Protein AF-A0A2R8BWS2-F1 (afdb_monomer)

Organism: NCBI:txid1501240

Structure (mmCIF, N/CA/C/O backbone):
data_AF-A0A2R8BWS2-F1
#
_entry.id   AF-A0A2R8BWS2-F1
#
loop_
_atom_site.group_PDB
_atom_site.id
_atom_site.type_symbol
_atom_site.label_atom_id
_atom_site.label_alt_id
_atom_site.label_comp_id
_atom_site.label_asym_id
_atom_site.label_entity_id
_atom_site.l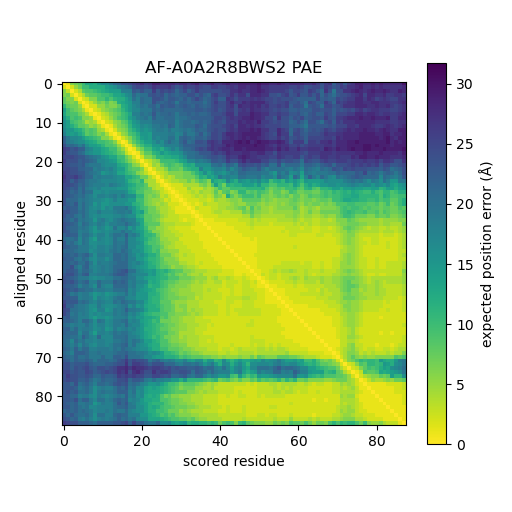abel_seq_id
_atom_site.pdbx_PDB_ins_code
_atom_site.Cartn_x
_atom_site.Cartn_y
_atom_site.Cartn_z
_atom_site.occupancy
_atom_site.B_iso_or_equiv
_atom_site.auth_seq_id
_atom_site.auth_comp_id
_atom_site.auth_asym_id
_atom_site.auth_atom_id
_atom_site.pdbx_PDB_model_num
ATOM 1 N N . MET A 1 1 ? 21.937 4.379 8.625 1.00 38.75 1 MET A N 1
ATOM 2 C CA . MET A 1 1 ? 22.315 4.602 7.211 1.00 38.75 1 MET A CA 1
ATOM 3 C C . MET A 1 1 ? 21.417 5.712 6.673 1.00 38.75 1 MET A C 1
ATOM 5 O O . MET A 1 1 ? 20.228 5.681 6.943 1.00 38.75 1 MET A O 1
ATOM 9 N N . ASN A 1 2 ? 21.992 6.766 6.089 1.00 40.84 2 ASN A N 1
ATOM 10 C CA . ASN A 1 2 ? 21.359 8.081 5.908 1.00 40.84 2 ASN A CA 1
ATOM 11 C C . ASN A 1 2 ? 20.403 8.133 4.696 1.00 40.84 2 ASN A C 1
ATOM 13 O O . ASN A 1 2 ? 20.855 8.241 3.560 1.00 40.84 2 ASN A O 1
ATOM 17 N N . PHE A 1 3 ? 19.087 8.152 4.935 1.00 44.72 3 PHE A N 1
ATOM 18 C CA . PHE A 1 3 ? 18.023 8.149 3.909 1.00 44.72 3 PHE A CA 1
ATOM 19 C C . PHE A 1 3 ? 17.787 9.489 3.186 1.00 44.72 3 PHE A C 1
ATOM 21 O O . PHE A 1 3 ? 16.834 9.643 2.426 1.00 44.72 3 PHE A O 1
ATOM 28 N N . ARG A 1 4 ? 18.701 10.454 3.334 1.00 42.72 4 ARG A N 1
ATOM 29 C CA . ARG A 1 4 ? 18.685 11.707 2.558 1.00 42.72 4 ARG A CA 1
ATOM 30 C C . ARG A 1 4 ? 18.921 11.498 1.052 1.00 42.72 4 ARG A C 1
ATOM 32 O O . ARG A 1 4 ? 18.732 12.433 0.286 1.00 42.72 4 ARG A O 1
ATOM 39 N N . LEU A 1 5 ? 19.304 10.290 0.624 1.00 47.59 5 LEU A N 1
ATOM 40 C CA . LEU A 1 5 ? 19.561 9.963 -0.782 1.00 47.59 5 LEU A CA 1
ATOM 41 C C . LEU A 1 5 ? 18.290 9.727 -1.616 1.00 47.59 5 LEU A C 1
ATOM 43 O O . LEU A 1 5 ? 18.302 10.042 -2.801 1.00 47.59 5 LEU A O 1
ATOM 47 N N . ALA A 1 6 ? 17.194 9.226 -1.035 1.00 49.88 6 ALA A N 1
ATOM 48 C CA . ALA A 1 6 ? 15.994 8.891 -1.815 1.00 49.88 6 ALA A CA 1
ATOM 49 C C . ALA A 1 6 ? 15.264 10.147 -2.328 1.00 49.88 6 ALA A C 1
ATOM 51 O O . ALA A 1 6 ? 14.889 10.222 -3.495 1.00 49.88 6 ALA A O 1
ATOM 52 N N . ALA A 1 7 ? 15.158 11.181 -1.487 1.00 46.34 7 ALA A N 1
ATOM 53 C CA . ALA A 1 7 ? 14.616 12.479 -1.891 1.00 46.34 7 ALA A CA 1
ATOM 54 C C . ALA A 1 7 ? 15.531 13.211 -2.895 1.00 46.34 7 ALA A C 1
ATOM 56 O O . ALA A 1 7 ? 15.049 13.954 -3.748 1.00 46.34 7 ALA A O 1
ATOM 57 N N . LEU A 1 8 ? 16.848 12.974 -2.829 1.00 45.88 8 LEU A N 1
ATOM 58 C CA . LEU A 1 8 ? 17.809 13.555 -3.766 1.00 45.88 8 LEU A CA 1
ATOM 59 C C . LEU A 1 8 ? 17.751 12.878 -5.146 1.00 45.88 8 LEU A C 1
ATOM 61 O O . LEU A 1 8 ? 17.938 13.556 -6.149 1.00 45.88 8 LEU A O 1
ATOM 65 N N . ALA A 1 9 ? 17.443 11.579 -5.218 1.00 51.19 9 ALA A N 1
ATOM 66 C CA . ALA A 1 9 ? 17.339 10.844 -6.483 1.00 51.19 9 ALA A CA 1
ATOM 67 C C . ALA A 1 9 ? 16.172 11.329 -7.368 1.00 51.19 9 ALA A C 1
ATOM 69 O O . ALA A 1 9 ? 16.307 11.396 -8.591 1.00 51.19 9 ALA A O 1
ATOM 70 N N . ILE A 1 10 ? 15.055 11.731 -6.751 1.00 52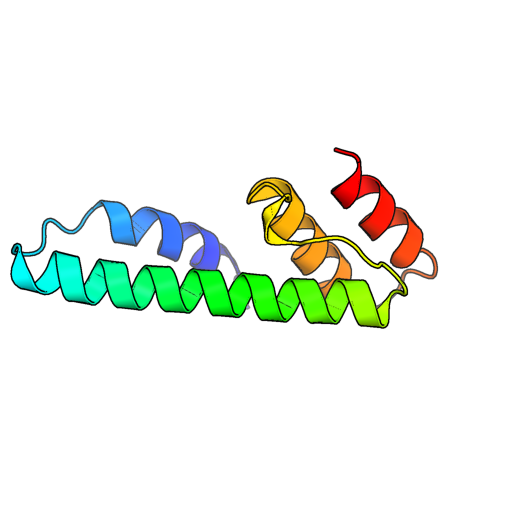.34 10 ILE A N 1
ATOM 71 C CA . ILE A 1 10 ? 13.881 12.276 -7.455 1.00 52.34 10 ILE A CA 1
ATOM 72 C C . ILE A 1 10 ? 14.153 13.707 -7.949 1.00 52.34 10 ILE A C 1
ATOM 74 O O . ILE A 1 10 ? 13.725 14.085 -9.033 1.00 52.34 10 ILE A O 1
ATOM 78 N N . ALA A 1 11 ? 14.910 14.507 -7.190 1.00 46.75 11 ALA A N 1
ATOM 79 C CA . ALA A 1 11 ? 15.282 15.857 -7.616 1.00 46.75 11 ALA A CA 1
ATOM 80 C C . ALA A 1 11 ? 16.402 15.856 -8.677 1.00 46.75 11 ALA A C 1
ATOM 82 O O . ALA A 1 11 ? 16.376 16.671 -9.597 1.00 46.75 11 ALA A O 1
ATOM 83 N N . ALA A 1 12 ? 17.365 14.929 -8.591 1.00 44.47 12 ALA A N 1
ATOM 84 C CA . ALA A 1 12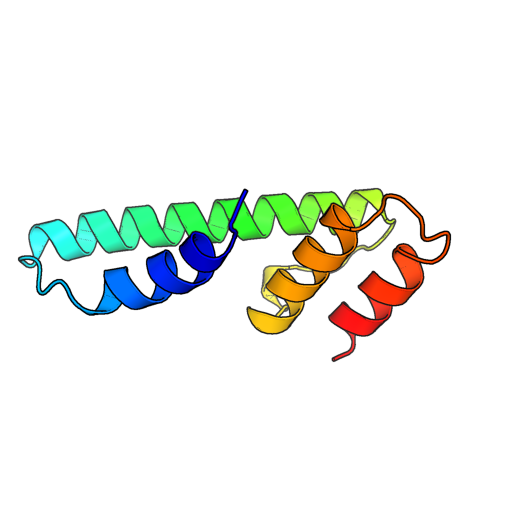 ? 18.523 14.864 -9.488 1.00 44.47 12 ALA A CA 1
ATOM 85 C C . ALA A 1 12 ? 18.184 14.429 -10.926 1.00 44.47 12 ALA A C 1
ATOM 87 O O . ALA A 1 12 ? 18.901 14.799 -11.854 1.00 44.47 12 ALA A O 1
ATOM 88 N N . SER A 1 13 ? 17.091 13.691 -11.129 1.00 48.44 13 SER A N 1
ATOM 89 C CA . SER A 1 13 ? 16.640 13.238 -12.457 1.00 48.44 13 SER A CA 1
ATOM 90 C C . SER A 1 13 ? 16.068 14.376 -13.313 1.00 48.44 13 SER A C 1
ATOM 92 O O . SER A 1 13 ? 16.193 14.351 -14.531 1.00 48.44 13 SER A O 1
ATOM 94 N N . SER A 1 14 ? 15.541 15.439 -12.698 1.00 50.00 14 SER A N 1
ATOM 95 C CA . SER A 1 14 ? 15.031 16.616 -13.423 1.00 50.00 14 SER A CA 1
ATOM 96 C C . SER A 1 14 ? 16.113 17.560 -13.980 1.00 50.00 14 SER A C 1
ATOM 98 O O . SER A 1 14 ? 15.792 18.467 -14.747 1.00 50.00 14 SER A O 1
ATOM 100 N N . ALA A 1 15 ? 17.389 17.374 -13.613 1.00 44.03 15 ALA A N 1
ATOM 101 C CA . ALA A 1 15 ? 18.479 18.297 -13.956 1.00 44.03 15 ALA A CA 1
ATOM 102 C C . ALA A 1 15 ? 19.359 17.844 -15.139 1.00 44.03 15 ALA A C 1
ATOM 104 O O . ALA A 1 15 ? 20.226 18.603 -15.577 1.00 44.03 15 ALA A O 1
ATOM 105 N N . MET A 1 16 ? 19.168 16.633 -15.672 1.00 46.94 16 MET A N 1
ATOM 106 C CA . MET A 1 16 ? 19.971 16.123 -16.787 1.00 46.94 16 MET A CA 1
ATOM 107 C C . MET A 1 16 ? 19.216 16.277 -18.108 1.00 46.94 16 MET A C 1
ATOM 109 O O . MET A 1 16 ? 18.387 15.453 -18.476 1.00 46.94 16 MET A O 1
ATOM 113 N N . ALA A 1 17 ? 19.528 17.344 -18.846 1.00 48.88 17 ALA A N 1
ATOM 114 C CA . ALA A 1 17 ? 19.134 17.494 -20.242 1.00 48.88 17 ALA A CA 1
ATOM 115 C C . ALA A 1 17 ? 19.805 16.393 -21.089 1.00 48.88 17 ALA A C 1
ATOM 117 O O . ALA A 1 17 ? 20.928 16.556 -21.565 1.00 48.88 17 ALA A O 1
ATOM 118 N N . ALA A 1 18 ? 19.133 15.250 -21.235 1.00 46.28 18 ALA A N 1
ATOM 119 C CA . ALA A 1 18 ? 19.575 14.126 -22.054 1.00 46.28 18 ALA A CA 1
ATOM 120 C C . ALA A 1 18 ? 18.890 14.147 -23.442 1.00 46.28 18 ALA A C 1
ATOM 122 O O . ALA A 1 18 ? 17.750 14.612 -23.562 1.00 46.28 18 ALA A O 1
ATOM 123 N N . PRO A 1 19 ? 19.581 13.684 -24.506 1.00 46.12 19 PRO A N 1
ATOM 124 C CA . PRO A 1 19 ? 19.112 13.757 -25.892 1.00 46.12 19 PRO A CA 1
ATOM 125 C C . PRO A 1 19 ? 17.824 12.950 -26.104 1.00 46.12 19 PRO A C 1
ATOM 127 O O . PRO A 1 19 ? 17.560 11.990 -25.395 1.00 46.12 19 PRO A O 1
ATOM 130 N N . ILE A 1 20 ? 17.037 13.316 -27.116 1.00 54.38 20 ILE A N 1
ATOM 131 C CA . ILE A 1 20 ? 15.646 12.873 -27.352 1.00 54.38 20 ILE A CA 1
ATOM 132 C C . ILE A 1 20 ? 15.458 11.334 -27.341 1.00 54.38 20 ILE A C 1
ATOM 134 O O . ILE A 1 20 ? 14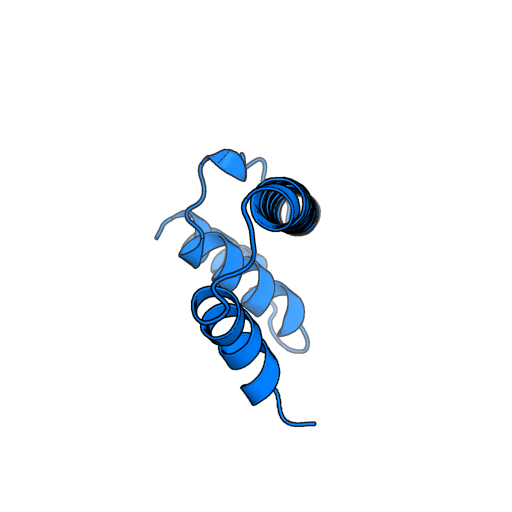.433 10.852 -26.880 1.00 54.38 20 ILE A O 1
ATOM 138 N N . ALA A 1 21 ? 16.459 10.542 -27.744 1.00 49.47 21 ALA A N 1
ATOM 139 C CA . ALA A 1 21 ? 16.404 9.072 -27.659 1.00 49.47 21 ALA A CA 1
ATOM 140 C C . ALA A 1 21 ? 16.627 8.511 -26.237 1.00 49.47 21 ALA A C 1
ATOM 142 O O . ALA A 1 21 ? 16.137 7.435 -25.904 1.00 49.47 21 ALA A O 1
ATOM 143 N N . ALA A 1 22 ? 17.361 9.237 -25.391 1.00 52.19 22 ALA A N 1
ATOM 144 C CA . ALA A 1 22 ? 17.471 8.938 -23.970 1.00 52.19 22 ALA A CA 1
ATOM 145 C C . ALA A 1 22 ? 16.195 9.339 -23.222 1.00 52.19 22 ALA A C 1
ATOM 147 O O . ALA A 1 22 ? 15.872 8.671 -22.257 1.00 52.19 22 ALA A O 1
ATOM 148 N N . GLN A 1 23 ? 15.443 10.350 -23.681 1.00 49.12 23 GLN A N 1
ATOM 149 C CA . GLN A 1 23 ? 14.158 10.715 -23.068 1.00 49.12 23 GLN A CA 1
ATOM 150 C C . GLN A 1 23 ? 13.100 9.622 -23.208 1.00 49.12 23 GLN A C 1
ATOM 152 O O . GLN A 1 23 ? 12.417 9.361 -22.233 1.00 49.12 23 GLN A O 1
ATOM 157 N N . ASP A 1 24 ? 12.977 8.948 -24.356 1.00 54.00 24 ASP A N 1
ATOM 158 C CA . ASP A 1 24 ? 12.023 7.831 -24.488 1.00 54.00 24 ASP A CA 1
ATOM 159 C C . ASP A 1 24 ? 12.432 6.624 -23.633 1.00 54.00 24 ASP A C 1
ATOM 161 O O . ASP A 1 24 ? 11.588 5.981 -23.009 1.00 54.00 24 ASP A O 1
ATOM 165 N N . TYR A 1 25 ? 13.734 6.325 -23.564 1.00 51.41 25 TYR A N 1
ATOM 166 C CA . TYR A 1 25 ? 14.251 5.262 -22.700 1.00 51.41 25 TYR A CA 1
ATOM 167 C C . TYR A 1 25 ? 14.081 5.603 -21.214 1.00 51.41 25 TYR A C 1
ATOM 169 O O . TYR A 1 25 ? 13.698 4.742 -20.421 1.00 51.41 25 TYR A O 1
ATOM 177 N N . ASP A 1 26 ? 14.332 6.855 -20.837 1.00 63.22 26 ASP A N 1
ATOM 178 C CA . ASP A 1 26 ? 14.164 7.362 -19.478 1.00 63.22 26 ASP A CA 1
ATOM 179 C C . ASP A 1 26 ? 12.679 7.422 -19.112 1.00 63.22 26 ASP A C 1
ATOM 181 O O . ASP A 1 26 ? 12.297 6.926 -18.064 1.00 63.22 26 ASP A O 1
ATOM 185 N N . PHE A 1 27 ? 11.798 7.855 -20.017 1.00 60.28 27 PHE A N 1
ATOM 186 C CA . PHE A 1 27 ? 10.349 7.851 -19.812 1.00 60.28 27 PHE A CA 1
ATOM 187 C C . PHE A 1 27 ? 9.793 6.433 -19.661 1.00 60.28 27 PHE A C 1
ATOM 189 O O . PHE A 1 27 ? 9.024 6.174 -18.738 1.00 60.28 27 PHE A O 1
ATOM 196 N N . ALA A 1 28 ? 10.213 5.487 -20.508 1.00 66.19 28 ALA A N 1
ATOM 197 C CA . ALA A 1 28 ? 9.831 4.083 -20.374 1.00 66.19 28 ALA A CA 1
ATOM 198 C C . ALA A 1 28 ? 10.342 3.480 -19.054 1.00 66.19 28 ALA A C 1
ATOM 200 O O . ALA A 1 28 ? 9.609 2.757 -18.378 1.00 66.19 28 ALA A O 1
ATOM 201 N N . SER A 1 29 ? 11.571 3.811 -18.650 1.00 67.31 29 SER A N 1
ATOM 202 C CA . SER A 1 29 ? 12.166 3.354 -17.387 1.00 67.31 29 SER A CA 1
ATOM 203 C C . SER A 1 29 ? 11.479 3.980 -16.167 1.00 67.31 29 SER A C 1
ATOM 205 O O . SER A 1 29 ? 11.212 3.296 -15.179 1.00 67.31 29 SER A O 1
ATOM 207 N N . MET A 1 30 ? 11.125 5.263 -16.244 1.00 67.44 30 MET A N 1
ATOM 208 C CA . MET A 1 30 ? 10.360 5.985 -15.227 1.00 67.44 30 MET A CA 1
ATOM 209 C C . MET A 1 30 ? 8.947 5.419 -15.110 1.00 67.44 30 MET A C 1
ATOM 211 O O . MET A 1 30 ? 8.485 5.165 -14.001 1.00 67.44 30 MET A O 1
ATOM 215 N N . GLN A 1 31 ? 8.279 5.153 -16.234 1.00 71.25 31 GLN A N 1
ATOM 216 C CA . GLN A 1 31 ? 6.951 4.547 -16.258 1.00 71.25 31 GLN A CA 1
ATOM 217 C C . GLN A 1 31 ? 6.977 3.139 -15.656 1.00 71.25 31 GLN A C 1
ATOM 219 O O . GLN A 1 31 ? 6.134 2.821 -14.823 1.00 71.25 31 GLN A O 1
ATOM 224 N N . GLN A 1 32 ? 7.989 2.328 -15.982 1.00 74.38 32 GLN A N 1
ATOM 225 C CA . GLN A 1 32 ? 8.209 1.033 -15.331 1.00 74.38 32 GLN A CA 1
ATOM 226 C C . GLN A 1 32 ? 8.432 1.175 -13.819 1.00 74.38 32 GLN A C 1
ATOM 228 O O . GLN A 1 32 ? 7.867 0.405 -13.043 1.00 74.38 32 GLN A O 1
ATOM 233 N N . GLY A 1 33 ? 9.212 2.169 -13.385 1.00 75.88 33 GLY A N 1
ATOM 234 C CA . GLY A 1 33 ? 9.427 2.465 -11.967 1.00 75.88 33 GLY A CA 1
ATOM 235 C C . GLY A 1 33 ? 8.133 2.831 -11.233 1.00 75.88 33 GLY A C 1
ATOM 236 O O . GLY A 1 33 ? 7.878 2.315 -10.144 1.00 75.88 33 GLY A O 1
ATOM 237 N N . LEU A 1 34 ? 7.286 3.657 -11.851 1.00 72.06 34 LEU A N 1
ATOM 238 C CA . LEU A 1 34 ? 5.974 4.031 -11.317 1.00 72.06 34 LEU A CA 1
ATOM 239 C C . LEU A 1 34 ? 5.031 2.824 -11.238 1.00 72.06 34 LEU A C 1
ATOM 241 O O . LEU A 1 34 ? 4.434 2.596 -10.192 1.00 72.06 34 LEU A O 1
ATOM 245 N N . THR A 1 35 ? 4.976 1.981 -12.272 1.00 80.25 35 THR A N 1
ATOM 246 C CA . THR A 1 35 ? 4.178 0.744 -12.243 1.00 80.25 35 THR A CA 1
ATOM 247 C C . THR A 1 35 ? 4.641 -0.210 -11.138 1.00 80.25 35 THR A C 1
ATOM 249 O O . THR A 1 35 ? 3.823 -0.817 -10.449 1.00 80.25 35 THR A O 1
ATOM 252 N N . MET A 1 36 ? 5.951 -0.338 -10.912 1.00 81.38 36 MET A N 1
ATOM 253 C CA . MET A 1 36 ? 6.477 -1.165 -9.820 1.00 81.38 36 MET A CA 1
ATOM 254 C C . MET A 1 36 ? 6.100 -0.615 -8.438 1.00 81.38 36 MET A C 1
ATOM 256 O O . MET A 1 36 ? 5.806 -1.395 -7.528 1.00 81.38 36 MET A O 1
ATOM 260 N N . LEU A 1 37 ? 6.068 0.711 -8.285 1.00 81.06 37 LEU A N 1
ATOM 261 C CA . LEU A 1 37 ? 5.601 1.382 -7.072 1.00 81.06 37 LEU A CA 1
ATOM 262 C C . LEU A 1 37 ? 4.111 1.096 -6.822 1.00 81.06 37 LEU A C 1
ATOM 264 O O . LEU A 1 37 ? 3.735 0.702 -5.718 1.00 81.06 37 LEU A O 1
ATOM 268 N N . GLU A 1 38 ? 3.278 1.219 -7.857 1.00 83.06 38 GLU A N 1
ATOM 269 C CA . GLU A 1 38 ? 1.839 0.939 -7.796 1.00 83.06 38 GLU A CA 1
ATOM 270 C C . GLU A 1 38 ? 1.549 -0.525 -7.445 1.00 83.06 38 GLU A C 1
ATOM 272 O O . GLU A 1 38 ? 0.679 -0.808 -6.618 1.00 83.06 38 GLU A O 1
ATOM 277 N N . LEU A 1 39 ? 2.305 -1.470 -8.017 1.00 87.06 39 LEU A N 1
ATOM 278 C CA . LEU A 1 39 ? 2.202 -2.896 -7.695 1.00 87.06 39 LEU A CA 1
ATOM 279 C C . LEU A 1 39 ? 2.589 -3.189 -6.24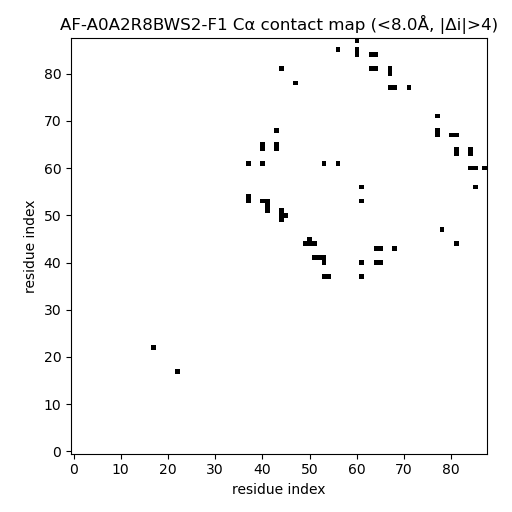1 1.00 87.06 39 LEU A C 1
ATOM 281 O O . LEU A 1 39 ? 1.949 -4.021 -5.591 1.00 87.06 39 LEU A O 1
ATOM 285 N N . ASN A 1 40 ? 3.616 -2.514 -5.719 1.00 86.88 40 ASN A N 1
ATOM 286 C CA . ASN A 1 40 ? 4.023 -2.653 -4.323 1.00 86.88 40 ASN A CA 1
ATOM 287 C C . ASN A 1 40 ? 2.932 -2.128 -3.376 1.00 86.88 40 ASN A C 1
ATOM 289 O O . ASN A 1 40 ? 2.490 -2.846 -2.480 1.00 86.88 40 ASN A O 1
ATOM 293 N N . VAL A 1 41 ? 2.409 -0.926 -3.629 1.00 88.19 41 VAL A N 1
ATOM 294 C CA . VAL A 1 41 ? 1.314 -0.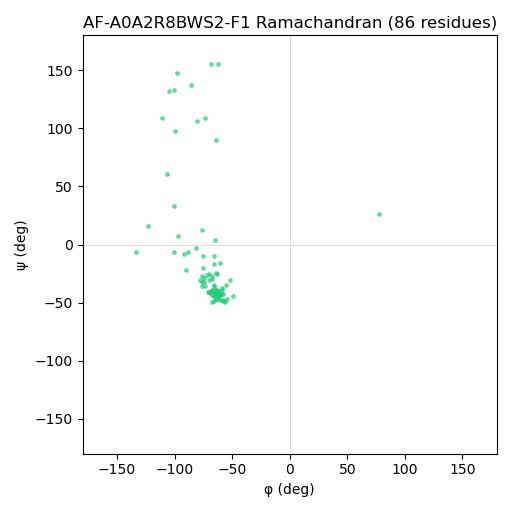360 -2.826 1.00 88.19 41 VAL A CA 1
ATOM 295 C C . VAL A 1 41 ? 0.045 -1.202 -2.925 1.00 88.19 41 VAL A C 1
ATOM 297 O O . VAL A 1 41 ? -0.588 -1.463 -1.907 1.00 88.19 41 VAL A O 1
ATOM 300 N N . SER A 1 42 ? -0.282 -1.727 -4.106 1.00 90.31 42 SER A N 1
ATOM 301 C CA . SER A 1 42 ? -1.427 -2.631 -4.288 1.00 90.31 42 SER A CA 1
ATOM 302 C C . SER A 1 42 ? -1.310 -3.886 -3.421 1.00 90.31 42 SER A C 1
ATOM 304 O O . SER A 1 42 ? -2.307 -4.370 -2.885 1.00 90.31 42 SER A O 1
ATOM 306 N N . ARG A 1 43 ? -0.090 -4.417 -3.266 1.00 90.56 43 ARG A N 1
ATOM 307 C CA . ARG A 1 43 ? 0.183 -5.542 -2.368 1.00 90.56 43 ARG A CA 1
ATOM 308 C C . ARG A 1 43 ? -0.007 -5.138 -0.908 1.00 90.56 43 ARG A C 1
ATOM 310 O O . ARG A 1 43 ? -0.758 -5.806 -0.211 1.00 90.56 43 ARG A O 1
ATOM 317 N N . ILE A 1 44 ? 0.588 -4.024 -0.480 1.00 89.50 44 ILE A N 1
ATOM 318 C CA . ILE A 1 44 ? 0.458 -3.502 0.892 1.00 89.50 44 ILE A CA 1
ATOM 319 C C . ILE A 1 44 ? -1.016 -3.315 1.271 1.00 89.50 44 ILE A C 1
ATOM 321 O O . ILE A 1 44 ? -1.442 -3.738 2.346 1.00 89.50 44 ILE A O 1
ATOM 325 N N . LEU A 1 45 ? -1.809 -2.707 0.388 1.00 90.50 45 LEU A N 1
ATOM 326 C CA . LEU A 1 45 ? -3.235 -2.479 0.609 1.00 90.50 45 LEU A CA 1
ATOM 327 C C . LEU A 1 45 ? -4.000 -3.793 0.762 1.00 90.50 45 LEU A C 1
ATOM 329 O O . LEU A 1 45 ? -4.746 -3.960 1.728 1.00 90.50 45 LEU A O 1
ATOM 333 N N . ARG A 1 46 ? -3.755 -4.751 -0.135 1.00 91.69 46 ARG A N 1
ATOM 334 C CA . ARG A 1 46 ? -4.380 -6.076 -0.090 1.00 91.69 46 ARG A CA 1
ATOM 335 C C . ARG A 1 46 ? -4.023 -6.843 1.180 1.00 91.69 46 ARG A C 1
ATOM 337 O O . ARG A 1 46 ? -4.916 -7.401 1.812 1.00 91.69 46 ARG A O 1
ATOM 344 N N . ASP A 1 47 ? -2.755 -6.819 1.580 1.00 89.75 47 ASP A N 1
ATOM 345 C CA . ASP A 1 47 ? -2.260 -7.485 2.790 1.00 89.75 47 ASP A CA 1
ATOM 346 C C . ASP A 1 47 ? -2.875 -6.880 4.067 1.00 89.75 47 ASP A C 1
ATOM 348 O O . ASP A 1 47 ? -3.018 -7.561 5.081 1.00 89.75 47 ASP A O 1
ATOM 352 N N . ASN A 1 48 ? -3.320 -5.620 4.000 1.00 87.19 48 ASN A N 1
ATOM 353 C CA . ASN A 1 48 ? -4.039 -4.925 5.072 1.00 87.19 48 ASN A CA 1
ATOM 354 C C . ASN A 1 48 ? -5.578 -4.948 4.910 1.00 87.19 48 ASN A C 1
ATOM 356 O O . ASN A 1 48 ? -6.298 -4.321 5.697 1.00 87.19 48 ASN A O 1
ATOM 360 N N . GLY A 1 49 ? -6.098 -5.695 3.929 1.00 89.44 49 GLY A N 1
ATOM 361 C CA . GLY A 1 49 ? -7.532 -5.902 3.709 1.00 89.44 49 GLY A CA 1
ATOM 362 C C . GLY A 1 49 ? -8.260 -4.731 3.045 1.00 89.44 49 GLY A C 1
ATOM 363 O O . GLY A 1 49 ? -9.459 -4.562 3.276 1.00 89.44 49 GLY A O 1
ATOM 364 N N . PHE A 1 50 ? -7.553 -3.915 2.261 1.00 90.00 50 PHE A N 1
ATOM 365 C CA . PHE A 1 50 ? -8.125 -2.838 1.454 1.00 90.00 50 PHE A CA 1
ATOM 366 C C . PHE A 1 50 ? -8.258 -3.257 -0.013 1.00 90.00 50 PHE A C 1
ATOM 368 O O . PHE A 1 50 ? -7.310 -3.765 -0.6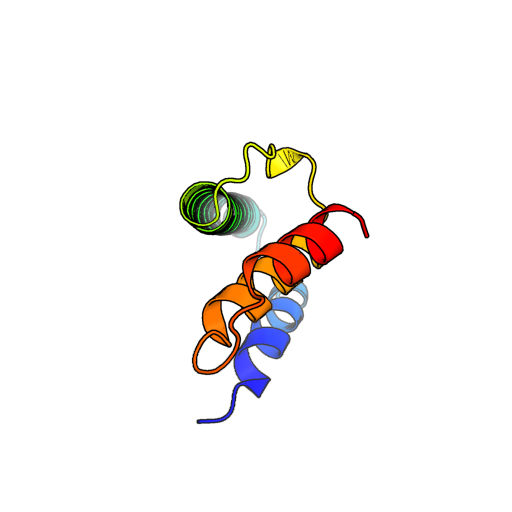12 1.00 90.00 50 PHE A O 1
ATOM 375 N N . ASP A 1 51 ? -9.429 -2.993 -0.591 1.00 88.44 51 ASP A N 1
ATOM 376 C CA . ASP A 1 51 ? -9.726 -3.157 -2.019 1.00 88.44 51 ASP A CA 1
ATOM 377 C C . ASP A 1 51 ? -9.796 -1.775 -2.687 1.00 88.44 51 ASP A C 1
ATOM 379 O O . ASP A 1 51 ? -10.840 -1.309 -3.141 1.00 88.44 51 ASP A O 1
ATOM 383 N N . THR A 1 52 ? -8.681 -1.048 -2.620 1.00 87.81 52 THR A N 1
ATOM 384 C CA . THR A 1 52 ? -8.559 0.304 -3.171 1.00 87.81 52 THR A CA 1
ATOM 385 C C . THR A 1 52 ? -7.746 0.262 -4.455 1.00 87.81 52 THR A C 1
ATOM 387 O O . THR A 1 52 ? -6.662 -0.317 -4.510 1.00 87.81 52 THR A O 1
ATOM 390 N N . ASP A 1 53 ? -8.270 0.915 -5.487 1.00 88.75 53 ASP A N 1
ATOM 391 C CA . ASP A 1 53 ? -7.589 1.086 -6.763 1.00 88.75 53 ASP A CA 1
ATOM 392 C C . ASP A 1 53 ? -6.455 2.113 -6.625 1.00 88.75 53 ASP A C 1
ATOM 394 O O . ASP A 1 53 ? -6.704 3.311 -6.475 1.00 88.75 53 ASP A O 1
ATOM 398 N N . VAL A 1 54 ? -5.207 1.639 -6.671 1.00 87.44 54 VAL A N 1
ATOM 399 C CA . VAL A 1 54 ? -4.006 2.474 -6.495 1.00 87.44 54 VAL A CA 1
ATOM 400 C C . VAL A 1 54 ? -3.873 3.533 -7.585 1.00 87.44 54 VAL A C 1
ATOM 402 O O . VAL A 1 54 ? -3.333 4.599 -7.312 1.00 87.44 54 VAL A O 1
ATOM 405 N N . SER A 1 55 ? -4.441 3.308 -8.775 1.00 86.62 55 SER A N 1
ATOM 406 C CA . SER A 1 55 ? -4.420 4.302 -9.858 1.00 86.62 55 SER A CA 1
ATOM 407 C C . SER A 1 55 ? -5.215 5.574 -9.530 1.00 86.62 55 SER A C 1
ATOM 409 O O . SER A 1 55 ? -5.033 6.609 -10.168 1.00 86.62 55 SER A O 1
ATOM 411 N N . LYS A 1 56 ? -6.089 5.511 -8.516 1.00 89.00 56 LYS A N 1
ATOM 412 C CA . LYS A 1 56 ? -6.865 6.653 -8.013 1.00 89.00 56 LYS A CA 1
ATOM 413 C C . LYS A 1 56 ? -6.170 7.391 -6.874 1.00 89.00 56 LYS A C 1
ATOM 415 O O . LYS A 1 56 ? -6.662 8.438 -6.459 1.00 89.00 56 LYS A O 1
ATOM 420 N N . LEU A 1 57 ? -5.065 6.854 -6.359 1.00 87.44 57 LEU A N 1
ATOM 421 C CA . LEU A 1 57 ? -4.298 7.477 -5.292 1.00 87.44 57 LEU A CA 1
ATOM 422 C C . LEU A 1 57 ? -3.302 8.478 -5.877 1.00 87.44 57 LEU A C 1
ATOM 424 O O . LEU A 1 57 ? -2.615 8.225 -6.864 1.00 87.44 57 LEU A O 1
ATOM 428 N N . SER A 1 58 ? -3.195 9.627 -5.228 1.00 88.88 58 SER A N 1
ATOM 429 C CA . SER A 1 58 ? -2.142 10.597 -5.499 1.00 88.88 58 SER A CA 1
ATOM 430 C C . SER A 1 58 ? -0.776 10.064 -5.059 1.00 88.88 58 SER A C 1
ATOM 432 O O . SER A 1 58 ? -0.659 9.266 -4.125 1.00 88.88 58 SER A O 1
ATOM 434 N N . LEU A 1 59 ? 0.291 10.581 -5.675 1.00 82.81 59 LEU A N 1
ATOM 435 C CA . LEU A 1 59 ? 1.665 10.220 -5.315 1.00 82.81 59 LEU A CA 1
ATOM 436 C C . LEU A 1 59 ? 1.958 10.444 -3.818 1.00 82.81 59 LEU A C 1
ATOM 438 O O . LEU A 1 59 ? 2.668 9.652 -3.206 1.00 82.81 59 LEU A O 1
ATOM 442 N N . SER A 1 60 ? 1.381 11.481 -3.202 1.00 84.88 60 SER A N 1
ATOM 443 C CA . SER A 1 60 ? 1.510 11.735 -1.761 1.00 84.88 60 SER A CA 1
ATOM 444 C C . SER A 1 60 ? 0.878 10.644 -0.898 1.00 84.88 60 SER A C 1
ATOM 446 O O . SER A 1 60 ? 1.484 10.235 0.093 1.00 84.88 60 SER A O 1
ATOM 448 N N . GLN A 1 61 ? -0.303 10.150 -1.279 1.00 89.81 61 GLN A N 1
ATOM 449 C CA . GLN A 1 61 ? -0.981 9.064 -0.566 1.00 89.81 61 GLN A CA 1
ATOM 450 C C . GLN A 1 61 ? -0.193 7.754 -0.718 1.00 89.81 61 GLN A C 1
ATOM 452 O O . GLN A 1 61 ? 0.063 7.065 0.266 1.00 89.81 61 GLN A O 1
ATOM 457 N N . ILE A 1 62 ? 0.295 7.460 -1.930 1.00 87.88 62 ILE A N 1
ATOM 458 C CA . ILE A 1 62 ? 1.156 6.301 -2.228 1.00 87.88 62 ILE A CA 1
ATOM 459 C C . ILE A 1 62 ? 2.418 6.313 -1.351 1.00 87.88 62 ILE A C 1
ATOM 461 O O . ILE A 1 62 ? 2.732 5.314 -0.702 1.00 87.88 62 ILE A O 1
ATOM 465 N N . VAL A 1 63 ? 3.122 7.447 -1.275 1.00 86.62 63 VAL A N 1
ATOM 466 C CA . VAL A 1 63 ? 4.334 7.586 -0.448 1.00 86.62 63 VAL A CA 1
ATOM 467 C C . VAL A 1 63 ? 4.027 7.399 1.040 1.00 86.62 63 VAL A C 1
ATOM 469 O O . VAL A 1 63 ? 4.799 6.743 1.741 1.00 86.62 63 VAL A O 1
ATOM 472 N N . GLN A 1 64 ? 2.903 7.923 1.538 1.00 86.94 64 GLN A N 1
ATOM 473 C CA . GLN A 1 64 ? 2.505 7.705 2.930 1.00 86.94 64 GLN A CA 1
ATOM 474 C C . GLN A 1 64 ? 2.197 6.242 3.241 1.00 86.94 64 GLN A C 1
ATOM 476 O O . GLN A 1 64 ? 2.613 5.759 4.292 1.00 86.94 64 GLN A O 1
ATOM 481 N N . ILE A 1 65 ? 1.500 5.531 2.352 1.00 88.19 65 ILE A N 1
ATOM 482 C CA . ILE A 1 65 ? 1.177 4.111 2.550 1.00 88.19 65 ILE A CA 1
ATOM 483 C C . ILE A 1 65 ? 2.461 3.283 2.660 1.00 88.19 65 ILE A C 1
ATOM 485 O O . ILE A 1 65 ? 2.578 2.461 3.569 1.00 88.19 65 ILE A O 1
ATOM 489 N N . ILE A 1 66 ? 3.450 3.545 1.797 1.00 87.12 66 ILE A N 1
ATOM 490 C CA . ILE A 1 66 ? 4.770 2.899 1.868 1.00 87.12 66 ILE A CA 1
ATOM 491 C C . ILE A 1 66 ? 5.447 3.223 3.200 1.00 87.12 66 ILE A C 1
ATOM 493 O O . ILE A 1 66 ? 5.885 2.317 3.903 1.00 87.12 66 ILE A O 1
ATOM 497 N N . PHE A 1 67 ? 5.466 4.498 3.597 1.00 85.94 67 PHE A N 1
ATOM 498 C CA . PHE A 1 67 ? 6.062 4.910 4.865 1.00 85.94 67 PHE A CA 1
ATOM 499 C C . PHE A 1 67 ? 5.412 4.208 6.066 1.00 85.94 67 PHE A C 1
ATOM 501 O O . PHE A 1 67 ? 6.108 3.757 6.972 1.00 85.94 67 PHE A O 1
ATOM 508 N N . ILE A 1 68 ? 4.085 4.078 6.082 1.00 87.06 68 ILE A N 1
ATOM 509 C CA . ILE A 1 68 ? 3.364 3.385 7.155 1.00 87.06 68 ILE A CA 1
ATOM 510 C C . ILE A 1 68 ? 3.725 1.893 7.181 1.00 87.06 68 ILE A C 1
ATOM 512 O O . ILE A 1 68 ? 3.949 1.360 8.263 1.00 87.06 68 ILE A O 1
ATOM 516 N N . ALA A 1 69 ? 3.815 1.246 6.016 1.00 84.56 69 ALA A N 1
ATOM 517 C CA . ALA A 1 69 ? 4.116 -0.181 5.886 1.00 84.56 69 ALA A CA 1
ATOM 518 C C . ALA A 1 69 ? 5.592 -0.552 6.126 1.00 84.56 69 ALA A C 1
ATOM 520 O O . ALA A 1 69 ? 5.896 -1.712 6.409 1.00 84.56 69 ALA A O 1
ATOM 521 N N . GLU A 1 70 ? 6.516 0.402 6.023 1.00 82.06 70 GLU A N 1
ATOM 522 C CA . GLU A 1 70 ? 7.932 0.194 6.358 1.00 82.06 70 GLU A CA 1
ATOM 523 C C . GLU A 1 70 ? 8.250 0.510 7.827 1.00 82.06 70 GLU A C 1
ATOM 525 O O . GLU A 1 70 ? 9.221 -0.010 8.365 1.00 82.06 70 GLU A O 1
ATOM 530 N N . ASN A 1 71 ? 7.427 1.318 8.505 1.00 77.44 71 ASN A N 1
ATOM 531 C CA . ASN A 1 71 ? 7.620 1.709 9.911 1.00 77.44 71 ASN A CA 1
ATOM 532 C C . ASN A 1 71 ? 6.717 0.901 10.870 1.00 77.44 71 ASN A C 1
ATOM 534 O O . ASN A 1 71 ? 6.236 1.413 11.881 1.00 77.44 71 ASN A O 1
ATOM 538 N N . THR A 1 72 ? 6.463 -0.360 10.521 1.00 65.50 72 THR A N 1
ATOM 539 C CA . THR A 1 72 ? 5.457 -1.255 11.130 1.00 65.50 72 THR A CA 1
ATOM 540 C C . THR A 1 72 ? 5.932 -1.927 12.423 1.00 65.50 72 THR A C 1
ATOM 542 O O . THR A 1 72 ? 5.156 -2.641 13.052 1.00 65.50 72 THR A O 1
ATOM 545 N N . ASP A 1 73 ? 7.183 -1.709 12.840 1.00 58.59 73 ASP A N 1
ATOM 546 C CA . ASP A 1 73 ? 7.819 -2.458 13.934 1.00 58.59 73 ASP A CA 1
ATOM 547 C C . ASP A 1 73 ? 7.109 -2.342 15.301 1.00 58.59 73 ASP A C 1
ATOM 549 O O . ASP A 1 73 ? 7.332 -3.186 16.166 1.00 58.59 73 ASP A O 1
ATOM 553 N N . GLU A 1 74 ? 6.208 -1.372 15.516 1.00 54.94 74 GLU A N 1
ATOM 554 C CA . GLU A 1 74 ? 5.581 -1.171 16.837 1.00 54.94 74 GLU A CA 1
ATOM 555 C C . GLU A 1 74 ? 4.055 -0.969 16.852 1.00 54.94 74 GLU A C 1
ATOM 557 O O . GLU A 1 74 ? 3.451 -0.948 17.929 1.00 54.94 74 GLU A O 1
ATOM 562 N N . ASP A 1 75 ? 3.376 -0.846 15.708 1.00 57.81 75 ASP A N 1
ATOM 563 C CA . ASP A 1 75 ? 2.055 -0.207 15.697 1.00 57.81 75 ASP A CA 1
ATOM 564 C C . ASP A 1 75 ? 0.901 -1.186 15.410 1.00 57.81 75 ASP A C 1
ATOM 566 O O . ASP A 1 75 ? 0.677 -1.625 14.282 1.00 57.81 75 ASP A O 1
ATOM 570 N N . ARG A 1 76 ? 0.077 -1.486 16.428 1.00 63.97 76 ARG A N 1
ATOM 571 C CA . ARG A 1 76 ? -1.170 -2.279 16.284 1.00 63.97 76 ARG A CA 1
ATOM 572 C C . ARG A 1 76 ? -2.237 -1.589 15.414 1.00 63.97 76 ARG A C 1
ATOM 574 O O . ARG A 1 76 ? -3.346 -2.104 15.290 1.00 63.97 76 ARG A O 1
ATOM 581 N N . ASN A 1 77 ? -1.925 -0.431 14.832 1.00 81.50 77 ASN A N 1
ATOM 582 C CA . ASN A 1 77 ? -2.868 0.443 14.144 1.00 81.50 77 ASN A CA 1
ATOM 583 C C . ASN A 1 77 ? -2.510 0.755 12.680 1.00 81.50 77 ASN A C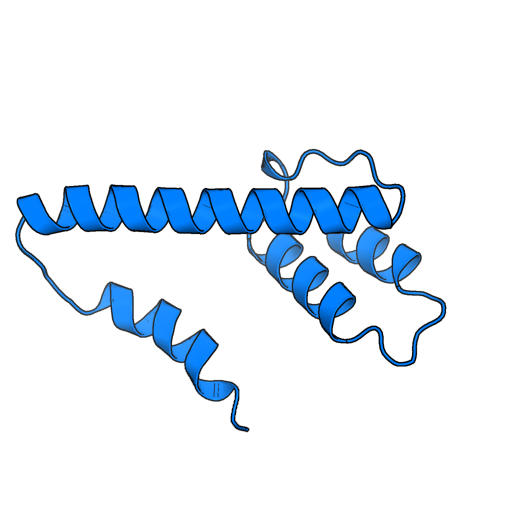 1
ATOM 585 O O . ASN A 1 77 ? -3.074 1.677 12.089 1.00 81.50 77 AS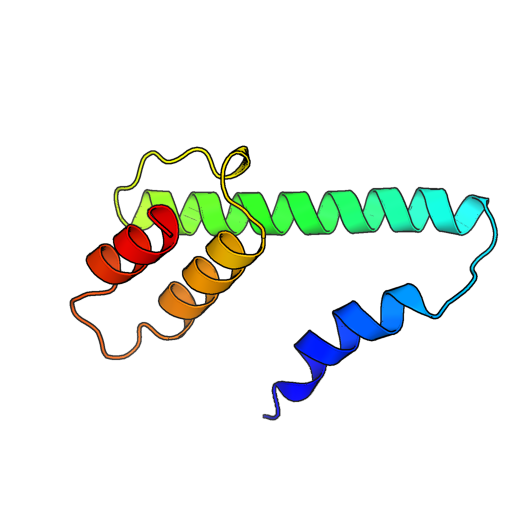N A O 1
ATOM 589 N N . VAL A 1 78 ? -1.608 -0.025 12.077 1.00 85.62 78 VAL A N 1
ATOM 590 C CA . VAL A 1 78 ? -1.166 0.115 10.672 1.00 85.62 78 VAL A CA 1
ATOM 591 C C . VAL A 1 78 ? -2.349 0.219 9.715 1.00 85.62 78 VAL A C 1
ATOM 593 O O . VAL A 1 78 ? -2.397 1.130 8.893 1.00 85.62 78 VAL A O 1
ATOM 596 N N . ARG A 1 79 ? -3.366 -0.630 9.896 1.00 87.19 79 ARG A N 1
ATOM 597 C CA . ARG A 1 79 ? -4.585 -0.602 9.082 1.00 87.19 79 ARG A CA 1
ATOM 598 C C . ARG A 1 79 ? -5.300 0.753 9.139 1.00 87.19 79 ARG A C 1
ATOM 600 O O . ARG A 1 79 ? -5.613 1.307 8.094 1.00 87.19 79 ARG A O 1
ATOM 607 N N . ASN A 1 80 ? -5.523 1.327 10.322 1.00 88.56 80 ASN A N 1
ATOM 608 C CA . ASN A 1 80 ? -6.225 2.614 10.436 1.00 88.56 80 ASN A CA 1
ATOM 609 C C . ASN A 1 80 ? -5.388 3.785 9.905 1.00 88.56 80 ASN A C 1
ATOM 611 O O . ASN A 1 80 ? -5.939 4.748 9.382 1.00 88.56 80 ASN A O 1
ATOM 615 N N . ARG A 1 81 ? -4.058 3.699 10.000 1.00 87.75 81 ARG A N 1
ATOM 616 C CA . ARG A 1 81 ? -3.152 4.699 9.419 1.00 87.75 81 ARG A CA 1
ATOM 617 C C . ARG A 1 81 ? -3.154 4.639 7.892 1.00 87.75 81 ARG A C 1
ATOM 619 O O . ARG A 1 81 ? -3.174 5.684 7.253 1.00 87.75 81 ARG A O 1
ATOM 626 N N . ILE A 1 82 ? -3.176 3.435 7.317 1.00 89.25 82 ILE A N 1
ATOM 627 C CA . ILE A 1 82 ? -3.343 3.240 5.871 1.00 89.25 82 ILE A CA 1
ATOM 628 C C . ILE A 1 82 ? -4.700 3.787 5.420 1.00 89.25 82 ILE A C 1
ATOM 630 O O . ILE A 1 82 ? -4.752 4.496 4.423 1.00 89.25 82 ILE A O 1
ATOM 634 N N . LEU A 1 83 ? -5.776 3.532 6.174 1.00 90.06 83 LEU A N 1
ATOM 635 C CA . LEU A 1 83 ? -7.093 4.098 5.875 1.00 90.06 83 LEU A CA 1
ATOM 636 C C . LEU A 1 83 ? -7.056 5.632 5.855 1.00 90.06 83 LEU A C 1
ATOM 638 O O . LEU A 1 83 ? -7.499 6.233 4.883 1.00 90.06 83 LEU A O 1
ATOM 642 N N . ALA A 1 84 ? -6.455 6.258 6.870 1.00 89.25 84 ALA A N 1
ATOM 643 C CA . ALA A 1 84 ? -6.300 7.710 6.903 1.00 89.25 84 ALA A CA 1
ATOM 644 C C . ALA A 1 84 ? -5.509 8.235 5.693 1.00 89.25 84 ALA A C 1
ATOM 646 O O . ALA A 1 84 ? -5.885 9.249 5.122 1.00 89.25 84 ALA A O 1
ATOM 647 N N . ALA A 1 85 ? -4.459 7.527 5.264 1.00 88.69 85 ALA A N 1
ATOM 648 C CA . ALA A 1 85 ? -3.681 7.899 4.083 1.00 88.69 85 ALA A CA 1
ATOM 649 C C . ALA A 1 85 ? -4.465 7.753 2.764 1.00 88.69 85 ALA A C 1
ATOM 651 O O . ALA A 1 85 ? -4.170 8.467 1.814 1.00 88.69 85 ALA A O 1
ATOM 652 N N . ILE A 1 86 ? -5.454 6.857 2.686 1.00 89.31 86 ILE A N 1
ATOM 653 C CA . ILE A 1 86 ? -6.345 6.719 1.518 1.00 89.31 86 ILE A CA 1
ATOM 654 C C . ILE A 1 86 ? -7.393 7.845 1.477 1.00 89.31 86 ILE A C 1
ATOM 656 O O . ILE A 1 86 ? -7.812 8.251 0.397 1.00 89.31 86 ILE A O 1
ATOM 660 N N . GLU A 1 87 ? -7.829 8.334 2.641 1.00 88.31 87 GLU A N 1
ATOM 661 C CA . GLU A 1 87 ? -8.891 9.345 2.781 1.00 88.31 87 GLU A CA 1
ATOM 662 C C . GLU A 1 87 ? -8.396 10.805 2.740 1.00 88.31 87 GLU A C 1
ATOM 664 O O . GLU A 1 87 ? -9.219 11.721 2.744 1.00 88.31 87 GLU A O 1
ATOM 669 N N . MET A 1 88 ? -7.077 11.026 2.715 1.00 77.62 88 MET A N 1
ATOM 670 C CA . MET A 1 88 ? -6.448 12.354 2.580 1.00 77.62 88 MET A CA 1
ATOM 671 C C . MET A 1 88 ? -6.716 13.016 1.234 1.00 77.62 88 MET A C 1
ATOM 673 O O . MET A 1 88 ? -6.943 14.246 1.226 1.00 77.62 88 MET A O 1
#

Sequence (88 aa):
MNFRLAALAIAASSAMAAPIAAQDYDFASMQQGLTMLELNVSRILRDNGFDTDVSKLSLSQIVQIIFIAENTDEDRNVRNRILAAIEM

Mean predicted aligned error: 12.13 Å

Secondary structure (DSSP, 8-state):
--THHHHHHHHHGGG----HHHHHHHHHHHHHHHHHHHHHHHHHHHHTT----GGGS-HHHHHHHHHHHHSTTS-TTHHHHHHHHHH-

Solvent-accessible surface area (backbone atoms only — not comparable to full-atom values): 5336 Å² total; per-residue (Å²): 134,82,72,71,55,64,68,44,55,66,58,57,63,80,71,63,92,60,59,77,74,52,45,55,53,48,49,53,51,49,50,52,51,51,51,52,50,46,54,50,51,44,48,55,37,47,78,60,74,44,94,68,67,54,91,78,52,51,73,69,33,53,53,46,41,52,53,51,69,74,64,50,90,80,55,100,50,53,59,61,53,42,49,51,37,74,72,107

Foldseek 3Di:
DDPPVVVVVVVVVVPDPDDPVVVVVVVVVVVVVVVVLLVVLCVLCVVLPHPDRSVPADPQLSVQLVVLVVVVPDDPCSSVSNVVSRVD

Radius of gyration: 15.56 Å; Cα contacts (8 Å, |Δi|>4): 35; chains: 1; bounding box: 32×26×44 Å

pLDDT: mean 72.35, std 17.69, range [38.75, 91.69]